Protein AF-A0A5N7WF19-F1 (afdb_monomer_lite)

Sequence (72 aa):
MSTTTAIRAAASTPAMGTPDPIQLHADAHNALSMAVFYLRQPAANVPGARRKAIQALTALRGLSLALEGSAI

Foldseek 3Di:
DDDPPPPPPPPPDPPPDQPDLVVLQVLLVVLQVQLVVQCPDPPRPNVSSVVSNVSNVVSVVSNVVSVVVVVD

Radius of gyration: 14.92 Å; chains: 1; bounding box: 28×13×57 Å

pLDDT: mean 78.03, std 18.61, range [35.34, 95.38]

Secondary structure (DSSP, 8-state):
---------------SSS--HHHHHHHHHHHHHHHHHHHTSSS--HHHHHHHHHHHHHHHHHHHHHHHHT--

Structure (mmCIF, N/CA/C/O backbone):
data_AF-A0A5N7WF19-F1
#
_entry.id   AF-A0A5N7WF19-F1
#
loop_
_atom_site.group_PDB
_atom_site.id
_atom_site.type_symbol
_atom_site.label_atom_id
_atom_site.label_alt_id
_atom_site.label_comp_id
_atom_site.label_asym_id
_atom_site.label_entity_id
_atom_site.label_seq_id
_atom_site.pdbx_PDB_ins_code
_atom_site.Cartn_x
_atom_site.Cartn_y
_atom_site.Cartn_z
_atom_site.occupancy
_atom_site.B_iso_or_equiv
_atom_site.auth_seq_id
_atom_site.auth_comp_id
_atom_site.auth_asym_id
_atom_site.auth_atom_id
_atom_site.pdbx_PDB_model_num
ATOM 1 N N . MET A 1 1 ? 13.924 2.614 32.894 1.00 40.34 1 MET A N 1
ATOM 2 C CA . MET A 1 1 ? 14.719 2.911 31.684 1.00 40.34 1 MET A CA 1
ATOM 3 C C . MET A 1 1 ? 14.236 1.973 30.587 1.00 40.34 1 MET A C 1
ATOM 5 O O . MET A 1 1 ? 14.645 0.823 30.580 1.00 40.34 1 MET A O 1
ATOM 9 N N . SER A 1 2 ? 13.289 2.405 29.752 1.00 35.34 2 SER A N 1
ATOM 10 C CA . SER A 1 2 ? 12.684 1.539 28.728 1.00 35.34 2 SER A CA 1
ATOM 11 C C . SER A 1 2 ? 13.302 1.851 27.372 1.00 35.34 2 SER A C 1
ATOM 13 O O . SER A 1 2 ? 13.184 2.966 26.868 1.00 35.34 2 SER A O 1
ATOM 15 N N . THR A 1 3 ? 14.003 0.875 26.810 1.00 42.94 3 THR A N 1
ATOM 16 C CA . THR A 1 3 ? 14.623 0.934 25.491 1.00 42.94 3 THR A CA 1
ATOM 17 C C . THR A 1 3 ? 13.550 0.783 24.413 1.00 42.94 3 THR A C 1
ATOM 19 O O . THR A 1 3 ? 13.065 -0.309 24.132 1.00 42.94 3 THR A O 1
ATOM 22 N N . THR A 1 4 ? 13.159 1.895 23.792 1.00 48.78 4 THR A N 1
ATOM 23 C CA . THR A 1 4 ? 12.373 1.872 22.553 1.00 48.78 4 THR A CA 1
ATOM 24 C C . THR A 1 4 ? 13.270 1.347 21.436 1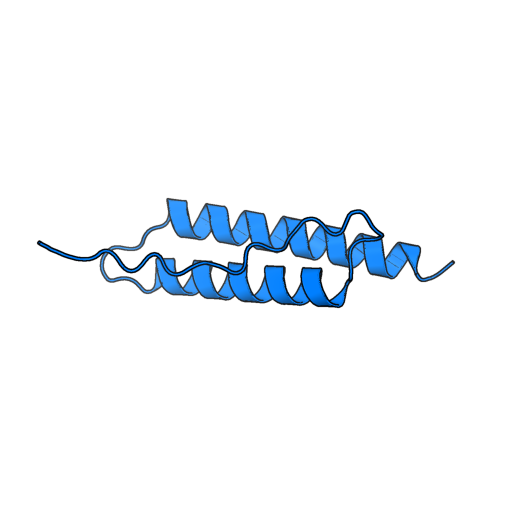.00 48.78 4 THR A C 1
ATOM 26 O O . THR A 1 4 ? 14.050 2.095 20.849 1.00 48.78 4 THR A O 1
ATOM 29 N N . THR A 1 5 ? 13.180 0.050 21.147 1.00 51.09 5 THR A N 1
ATOM 30 C CA . THR A 1 5 ? 13.757 -0.542 19.938 1.00 51.09 5 THR A CA 1
ATOM 31 C C . THR A 1 5 ? 13.040 0.071 18.741 1.00 51.09 5 THR A C 1
ATOM 33 O O . THR A 1 5 ? 11.928 -0.321 18.389 1.00 51.09 5 THR A O 1
ATOM 36 N N . ALA A 1 6 ? 13.655 1.085 18.136 1.00 53.41 6 ALA A N 1
ATOM 37 C CA . ALA A 1 6 ? 13.217 1.614 16.859 1.00 53.41 6 ALA A CA 1
ATOM 38 C C . ALA A 1 6 ? 13.336 0.485 15.830 1.00 53.41 6 ALA A C 1
ATOM 40 O O . ALA A 1 6 ? 14.434 0.118 15.411 1.00 53.41 6 ALA A O 1
ATOM 41 N N . ILE A 1 7 ? 12.196 -0.088 15.447 1.00 52.69 7 ILE A N 1
ATOM 42 C CA . ILE A 1 7 ? 12.075 -0.930 14.261 1.00 52.69 7 ILE A CA 1
ATOM 43 C C . ILE A 1 7 ? 12.489 -0.039 13.097 1.00 52.69 7 ILE A C 1
ATOM 45 O O . ILE A 1 7 ? 11.732 0.824 12.648 1.00 52.69 7 ILE A O 1
ATOM 49 N N . ARG A 1 8 ? 13.744 -0.184 12.674 1.00 48.81 8 ARG A N 1
ATOM 50 C CA . ARG A 1 8 ? 14.263 0.412 11.453 1.00 48.81 8 ARG A CA 1
ATOM 51 C C . ARG A 1 8 ? 13.444 -0.203 10.324 1.00 48.81 8 ARG A C 1
ATOM 53 O O . ARG A 1 8 ? 13.774 -1.275 9.831 1.00 48.81 8 ARG A O 1
ATOM 60 N N . ALA A 1 9 ? 12.342 0.453 9.956 1.00 51.59 9 ALA A N 1
ATOM 61 C CA . ALA A 1 9 ? 11.768 0.284 8.634 1.00 51.59 9 ALA A CA 1
ATOM 62 C C . ALA A 1 9 ? 12.942 0.458 7.674 1.00 51.59 9 ALA A C 1
ATOM 64 O O . ALA A 1 9 ? 13.677 1.440 7.823 1.00 51.59 9 ALA A O 1
ATOM 65 N N . ALA A 1 10 ? 13.183 -0.537 6.817 1.00 49.69 10 ALA A N 1
ATOM 66 C CA . ALA A 1 10 ? 14.244 -0.488 5.826 1.00 49.69 10 ALA A CA 1
ATOM 67 C C . ALA A 1 10 ? 14.205 0.904 5.194 1.00 49.69 10 ALA A C 1
ATOM 69 O O . ALA A 1 10 ? 13.212 1.293 4.582 1.00 49.69 10 ALA A O 1
ATOM 70 N N . ALA A 1 11 ? 15.221 1.711 5.493 1.00 50.00 11 ALA A N 1
ATOM 71 C CA . ALA A 1 11 ? 15.389 2.965 4.805 1.00 50.00 11 ALA A CA 1
ATOM 72 C C . ALA A 1 11 ? 15.794 2.531 3.407 1.00 50.00 11 ALA A C 1
ATOM 74 O O . ALA A 1 11 ? 16.939 2.123 3.218 1.00 50.00 11 ALA A O 1
ATOM 75 N N . SER A 1 12 ? 14.835 2.518 2.481 1.00 54.09 12 SER A N 1
ATOM 76 C CA . SER A 1 12 ? 15.099 2.404 1.056 1.00 54.09 12 SER A CA 1
ATOM 77 C C . SER A 1 12 ? 16.002 3.593 0.747 1.00 54.09 12 SER A C 1
ATOM 79 O O . SER A 1 12 ? 15.549 4.733 0.641 1.00 54.09 12 SER A O 1
ATOM 81 N N . THR A 1 13 ? 17.316 3.367 0.784 1.00 51.50 13 THR A N 1
ATOM 82 C CA . THR A 1 13 ? 18.299 4.361 0.371 1.00 51.50 13 THR A CA 1
ATOM 83 C C . THR A 1 13 ? 17.868 4.804 -1.013 1.00 51.50 13 THR A C 1
ATOM 85 O O . THR A 1 13 ? 17.601 3.921 -1.833 1.00 51.50 13 THR A O 1
ATOM 88 N N . PRO A 1 14 ? 17.749 6.112 -1.293 1.00 51.62 14 PRO A N 1
ATOM 89 C CA . PRO A 1 14 ? 17.420 6.541 -2.635 1.00 51.62 14 PRO A CA 1
ATOM 90 C C . PRO A 1 14 ? 18.581 6.076 -3.507 1.00 51.62 14 PRO A C 1
ATOM 92 O O . PRO A 1 14 ? 19.675 6.637 -3.451 1.00 51.62 14 PRO A O 1
ATOM 95 N N . ALA A 1 15 ? 18.377 4.987 -4.246 1.00 53.59 15 ALA A N 1
ATOM 96 C CA . ALA A 1 15 ? 19.274 4.633 -5.317 1.00 53.59 15 ALA A CA 1
ATOM 97 C C . ALA A 1 15 ? 19.254 5.850 -6.245 1.00 53.59 15 ALA A C 1
ATOM 99 O O . ALA A 1 15 ? 18.210 6.195 -6.795 1.00 53.59 15 ALA A O 1
ATOM 100 N N . MET A 1 16 ? 20.377 6.566 -6.341 1.00 50.53 16 MET A N 1
ATOM 101 C CA . MET A 1 16 ? 20.605 7.565 -7.386 1.00 50.53 16 MET A CA 1
ATOM 102 C C . MET A 1 16 ? 20.720 6.821 -8.723 1.00 50.53 16 MET A C 1
ATOM 104 O O . MET A 1 16 ? 21.803 6.667 -9.276 1.00 50.53 16 MET A O 1
ATOM 108 N N . GLY A 1 17 ? 19.602 6.273 -9.185 1.00 62.06 17 GLY A N 1
ATOM 109 C CA . GLY A 1 17 ? 19.478 5.406 -10.344 1.00 62.06 17 GLY A CA 1
ATOM 110 C C . GLY A 1 17 ? 18.007 5.099 -10.606 1.00 62.06 17 GLY A C 1
ATOM 111 O O . GLY A 1 17 ? 17.159 5.346 -9.746 1.00 62.06 17 GLY A O 1
ATOM 112 N N . THR A 1 18 ? 17.708 4.610 -11.811 1.00 61.81 18 THR A N 1
ATOM 113 C CA . THR A 1 18 ? 16.360 4.216 -12.240 1.00 61.81 18 THR A CA 1
ATOM 114 C C . THR A 1 18 ? 15.654 3.447 -11.118 1.00 61.81 18 THR A C 1
ATOM 116 O O . THR A 1 18 ? 16.241 2.490 -10.609 1.00 61.81 18 THR A O 1
ATOM 119 N N . PRO A 1 19 ? 14.443 3.861 -10.696 1.00 66.38 19 PRO A N 1
ATOM 120 C CA . PRO A 1 19 ? 13.723 3.194 -9.621 1.00 66.38 19 PRO A CA 1
ATOM 121 C C . PRO A 1 19 ? 13.608 1.694 -9.899 1.00 66.38 19 PRO A C 1
ATOM 123 O O . PRO A 1 19 ? 13.004 1.296 -10.894 1.00 66.38 19 PRO A O 1
ATOM 126 N N . ASP A 1 20 ? 14.209 0.872 -9.038 1.00 80.38 20 ASP A N 1
ATOM 127 C CA . ASP A 1 20 ? 14.172 -0.579 -9.194 1.00 80.38 20 ASP A CA 1
ATOM 128 C C . ASP A 1 20 ? 12.727 -1.066 -8.971 1.00 80.38 20 ASP A C 1
ATOM 130 O O . ASP A 1 20 ? 12.184 -0.883 -7.870 1.00 80.38 20 ASP A O 1
ATOM 134 N N . PRO A 1 21 ? 12.077 -1.678 -9.980 1.00 84.19 21 PRO A N 1
ATOM 135 C CA . PRO A 1 21 ? 10.713 -2.178 -9.845 1.00 84.19 21 PRO A CA 1
ATOM 136 C C . PRO A 1 21 ? 10.575 -3.200 -8.705 1.00 84.19 21 PRO A C 1
ATOM 138 O O . PRO A 1 21 ? 9.519 -3.274 -8.076 1.00 84.19 21 PRO A O 1
ATOM 141 N N . ILE A 1 22 ? 11.636 -3.945 -8.372 1.00 87.94 22 ILE A N 1
ATOM 142 C CA . ILE A 1 22 ? 11.623 -4.904 -7.260 1.00 87.94 22 ILE A CA 1
ATOM 143 C C . ILE A 1 22 ? 11.491 -4.165 -5.922 1.00 87.94 22 ILE A C 1
ATOM 145 O O . ILE A 1 22 ? 10.654 -4.533 -5.092 1.00 87.94 22 ILE A O 1
ATOM 149 N N . GLN A 1 23 ? 12.263 -3.092 -5.724 1.00 86.62 23 GLN A N 1
ATOM 150 C CA . GLN A 1 23 ? 12.193 -2.267 -4.512 1.00 86.62 23 GLN A CA 1
ATOM 151 C C . GLN A 1 23 ? 10.833 -1.577 -4.389 1.00 86.62 23 GLN A C 1
ATOM 153 O O . GLN A 1 23 ? 10.222 -1.599 -3.323 1.00 86.62 23 GLN A O 1
ATOM 158 N N . LEU A 1 24 ? 10.309 -1.037 -5.493 1.00 88.25 24 LEU A N 1
ATOM 159 C CA . LEU A 1 24 ? 8.997 -0.385 -5.518 1.00 88.25 24 LEU A CA 1
ATOM 160 C C . LEU A 1 24 ? 7.859 -1.353 -5.168 1.00 88.25 24 LEU A C 1
ATOM 162 O O . LEU A 1 24 ? 6.937 -0.995 -4.431 1.00 88.25 24 LEU A O 1
ATOM 166 N N . HIS A 1 25 ? 7.933 -2.594 -5.653 1.00 89.00 25 HIS A N 1
ATOM 167 C CA . HIS A 1 25 ? 6.980 -3.633 -5.283 1.00 89.00 25 HIS A CA 1
ATOM 168 C C . HIS A 1 25 ? 7.076 -3.994 -3.791 1.00 89.00 25 HIS A C 1
ATOM 170 O O . HIS A 1 25 ? 6.053 -4.068 -3.102 1.00 89.00 25 HIS A O 1
ATOM 176 N N . ALA A 1 26 ? 8.295 -4.171 -3.269 1.00 91.00 26 ALA A N 1
ATOM 177 C CA . ALA A 1 26 ? 8.524 -4.466 -1.856 1.00 91.00 26 ALA A CA 1
ATOM 178 C C . ALA A 1 26 ? 8.008 -3.340 -0.939 1.00 91.00 26 ALA A C 1
ATOM 180 O O . ALA A 1 26 ? 7.335 -3.611 0.062 1.00 91.00 26 ALA A O 1
ATOM 181 N N . ASP A 1 27 ? 8.247 -2.082 -1.314 1.00 88.50 27 ASP A N 1
ATOM 182 C CA . ASP A 1 27 ? 7.778 -0.903 -0.585 1.00 88.50 27 ASP A CA 1
ATOM 183 C C . ASP A 1 27 ? 6.246 -0.827 -0.554 1.00 88.50 27 ASP A C 1
ATOM 185 O O . ASP A 1 27 ? 5.659 -0.595 0.510 1.00 88.50 27 ASP A O 1
ATOM 189 N N . ALA A 1 28 ? 5.581 -1.094 -1.684 1.00 91.75 28 ALA A N 1
ATOM 190 C CA . ALA A 1 28 ? 4.123 -1.151 -1.753 1.00 91.75 28 ALA A CA 1
ATOM 191 C C . ALA A 1 28 ? 3.546 -2.227 -0.818 1.00 91.75 28 ALA A C 1
ATOM 193 O O . ALA A 1 28 ? 2.624 -1.954 -0.040 1.00 91.75 28 ALA A O 1
ATOM 194 N N . HIS A 1 29 ? 4.119 -3.433 -0.844 1.00 94.31 29 HIS A N 1
ATOM 195 C CA . HIS A 1 29 ? 3.675 -4.549 -0.010 1.00 94.31 29 HIS A CA 1
ATOM 196 C C . HIS A 1 29 ? 3.878 -4.275 1.490 1.00 94.31 29 HIS A C 1
ATOM 198 O O . HIS A 1 29 ? 2.977 -4.499 2.308 1.00 94.31 29 HIS A O 1
ATOM 204 N N . ASN A 1 30 ? 5.043 -3.744 1.867 1.00 92.38 30 ASN A N 1
ATOM 205 C CA . ASN A 1 30 ? 5.349 -3.377 3.248 1.00 92.38 30 ASN A CA 1
ATOM 206 C C . ASN A 1 30 ? 4.397 -2.286 3.763 1.00 92.38 30 ASN A C 1
ATOM 208 O O . ASN A 1 30 ? 3.837 -2.391 4.857 1.00 92.38 30 ASN A O 1
ATOM 212 N N . ALA A 1 31 ? 4.159 -1.252 2.955 1.00 92.75 31 ALA A N 1
ATOM 213 C CA . ALA A 1 31 ? 3.264 -0.165 3.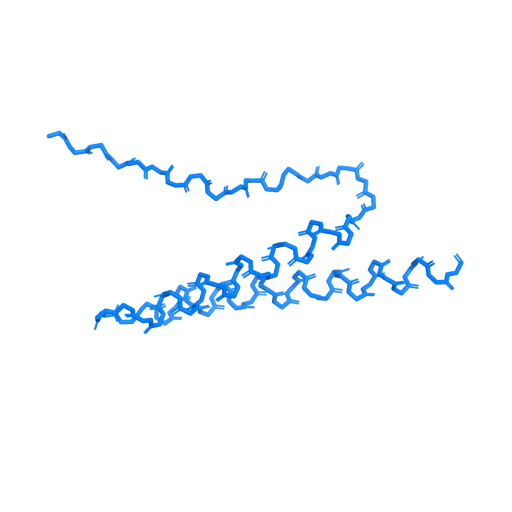317 1.00 92.75 31 ALA A CA 1
ATOM 214 C C . ALA A 1 31 ? 1.808 -0.646 3.494 1.00 92.75 31 ALA A C 1
ATOM 216 O O . ALA A 1 31 ? 1.169 -0.281 4.482 1.00 92.75 31 ALA A O 1
ATOM 217 N N . LEU A 1 32 ? 1.303 -1.532 2.629 1.00 93.62 32 LEU A N 1
ATOM 218 C CA . LEU A 1 32 ? -0.025 -2.146 2.791 1.00 93.62 32 LEU A CA 1
ATOM 219 C C . LEU A 1 32 ? -0.122 -3.011 4.050 1.00 93.62 32 LEU A C 1
ATOM 221 O O . LEU A 1 32 ? -1.083 -2.888 4.811 1.00 93.62 32 LEU A O 1
ATOM 225 N N . SER A 1 33 ? 0.896 -3.831 4.311 1.00 94.88 33 SER A N 1
ATOM 226 C CA . SER A 1 33 ? 0.958 -4.667 5.515 1.00 94.88 33 SER A CA 1
ATOM 227 C C . SER A 1 33 ? 0.894 -3.814 6.787 1.00 94.88 33 SER A C 1
ATOM 229 O O . SER A 1 33 ? 0.154 -4.130 7.719 1.00 94.88 33 SER A O 1
ATOM 231 N N . MET A 1 34 ? 1.595 -2.675 6.800 1.00 92.25 34 MET A N 1
ATOM 232 C CA . MET A 1 34 ? 1.540 -1.706 7.898 1.00 92.25 34 MET A CA 1
ATOM 233 C C . MET A 1 34 ? 0.189 -0.999 8.014 1.00 92.25 34 MET A C 1
ATOM 235 O O . MET A 1 34 ? -0.280 -0.771 9.128 1.00 92.25 34 MET A O 1
ATOM 239 N N . ALA A 1 35 ? -0.467 -0.679 6.897 1.00 92.62 35 ALA A N 1
ATOM 240 C CA . ALA A 1 35 ? -1.805 -0.097 6.926 1.00 92.62 35 ALA A CA 1
ATOM 241 C C . ALA A 1 35 ? -2.821 -1.060 7.559 1.00 92.62 35 ALA A C 1
ATOM 243 O O . ALA A 1 35 ? -3.557 -0.670 8.465 1.00 92.62 35 ALA A O 1
ATOM 244 N N . VAL A 1 36 ? -2.804 -2.331 7.149 1.00 94.81 36 VAL A N 1
ATOM 245 C CA . VAL A 1 36 ? -3.659 -3.380 7.723 1.00 94.81 36 VAL A CA 1
ATOM 246 C C . VAL A 1 36 ? -3.334 -3.603 9.197 1.00 94.81 36 VAL A C 1
ATOM 248 O O . VAL A 1 36 ? -4.243 -3.691 10.020 1.00 94.81 36 VAL A O 1
ATOM 251 N N . PHE A 1 37 ? -2.051 -3.642 9.557 1.00 93.44 37 PHE A N 1
ATOM 252 C CA . PHE A 1 37 ? -1.631 -3.757 10.949 1.00 93.44 37 PHE A CA 1
ATOM 253 C C . PHE A 1 37 ? -2.199 -2.623 11.814 1.00 93.44 37 PHE A C 1
ATOM 255 O O . PHE A 1 37 ? -2.768 -2.897 12.868 1.00 93.44 37 PHE A O 1
ATOM 262 N N . TYR A 1 38 ? -2.122 -1.367 11.361 1.00 91.69 38 TYR A N 1
ATOM 263 C CA . TYR A 1 38 ? -2.673 -0.226 12.099 1.00 91.69 38 TYR A CA 1
ATOM 264 C C . TYR A 1 38 ? -4.196 -0.273 12.268 1.00 91.69 38 TYR A C 1
ATOM 266 O O . TYR A 1 38 ? -4.702 0.209 13.282 1.00 91.69 38 TYR A O 1
ATOM 274 N N . LEU A 1 39 ? -4.921 -0.861 11.314 1.00 92.50 39 LEU A N 1
ATOM 275 C CA . LEU A 1 39 ? -6.373 -1.042 11.402 1.00 92.50 39 LEU A CA 1
ATOM 276 C C . LEU A 1 39 ? -6.781 -2.172 12.353 1.00 92.50 39 LEU A C 1
ATOM 278 O O . LEU A 1 39 ? -7.865 -2.123 12.921 1.00 92.50 39 LEU A O 1
ATOM 282 N N . ARG A 1 40 ? -5.921 -3.180 12.541 1.00 93.44 40 ARG A N 1
ATOM 283 C CA . ARG A 1 40 ? -6.186 -4.342 13.411 1.00 93.44 40 ARG A CA 1
ATOM 284 C C . ARG A 1 40 ? -5.852 -4.090 14.883 1.00 93.44 40 ARG A C 1
ATOM 286 O O . ARG A 1 40 ? -6.041 -4.984 15.703 1.00 93.44 40 ARG A O 1
ATOM 293 N N . GLN A 1 41 ? -5.340 -2.908 15.226 1.00 91.00 41 GLN A N 1
ATOM 294 C CA . GLN A 1 41 ? -5.053 -2.555 16.615 1.00 91.00 41 GLN A CA 1
ATOM 295 C C . GLN A 1 41 ? -6.348 -2.288 17.399 1.00 91.00 41 GLN A C 1
ATOM 297 O O . GLN A 1 41 ? -7.283 -1.722 16.833 1.00 91.00 41 GLN A O 1
ATOM 302 N N . PRO A 1 42 ? -6.396 -2.620 18.706 1.00 83.19 42 PRO A N 1
ATOM 303 C CA . PRO A 1 42 ? -7.578 -2.409 19.550 1.00 83.19 42 PRO A CA 1
ATOM 304 C C . PRO A 1 42 ? -8.086 -0.959 19.555 1.00 83.19 42 PRO A C 1
ATOM 306 O O . PRO A 1 42 ? -9.286 -0.719 19.612 1.00 83.19 42 PRO A O 1
ATOM 309 N N . ALA A 1 43 ? -7.169 0.005 19.447 1.00 87.31 43 ALA A N 1
ATOM 310 C CA . ALA A 1 43 ? -7.465 1.393 19.119 1.00 87.31 43 ALA A CA 1
ATOM 311 C C . ALA A 1 43 ? -6.903 1.681 17.721 1.00 87.31 43 ALA A C 1
ATOM 313 O O . ALA A 1 43 ? -5.708 1.936 17.562 1.00 87.31 43 ALA A O 1
ATOM 314 N N . ALA A 1 44 ? -7.754 1.580 16.700 1.00 84.12 44 ALA A N 1
ATOM 315 C CA . ALA A 1 44 ? -7.320 1.675 15.312 1.00 84.12 44 ALA A CA 1
ATOM 316 C C . ALA A 1 44 ? -6.635 3.023 15.021 1.00 84.12 44 ALA A C 1
ATOM 318 O O . ALA A 1 44 ? -7.232 4.095 15.150 1.00 84.12 44 ALA A O 1
ATOM 319 N N . ASN A 1 45 ? -5.385 2.977 14.555 1.00 90.62 45 ASN A N 1
ATOM 320 C CA . ASN A 1 45 ? -4.646 4.170 14.145 1.00 90.62 45 ASN A CA 1
ATOM 321 C C . ASN A 1 45 ? -4.989 4.525 12.692 1.00 90.62 45 ASN A C 1
ATOM 323 O O . ASN A 1 45 ? -4.184 4.345 11.775 1.00 90.62 45 ASN A O 1
ATOM 327 N N . VAL A 1 46 ? -6.206 5.031 12.480 1.00 91.88 46 VAL A N 1
ATOM 328 C CA . VAL A 1 46 ? -6.725 5.396 11.150 1.00 91.88 46 VAL A CA 1
ATOM 329 C C . VAL A 1 46 ? -5.827 6.415 10.425 1.00 91.88 46 VAL A C 1
ATOM 331 O O . VAL A 1 46 ? -5.528 6.202 9.245 1.00 91.88 46 VAL A O 1
ATOM 334 N N . PRO A 1 47 ? -5.306 7.481 11.075 1.00 93.06 47 PRO A N 1
ATOM 335 C CA . PRO A 1 47 ? -4.390 8.408 10.410 1.00 93.06 47 PRO A CA 1
ATOM 336 C C . PRO A 1 47 ? -3.077 7.743 9.969 1.00 93.06 47 PRO A C 1
ATOM 338 O O . PRO A 1 47 ? -2.571 8.033 8.883 1.00 93.06 47 PRO A O 1
ATOM 341 N N . GLY A 1 48 ? -2.520 6.847 10.792 1.00 89.25 48 GLY A N 1
ATOM 342 C CA . GLY A 1 48 ? -1.320 6.069 10.471 1.00 89.25 48 GLY A CA 1
ATOM 343 C C . GLY A 1 48 ? -1.544 5.104 9.311 1.00 89.25 48 GLY A C 1
ATOM 344 O O . GLY A 1 48 ? -0.741 5.074 8.377 1.00 89.25 48 GLY A O 1
ATOM 345 N N . ALA A 1 49 ? -2.674 4.393 9.326 1.00 91.94 49 ALA A N 1
ATOM 346 C CA . ALA A 1 49 ? -3.085 3.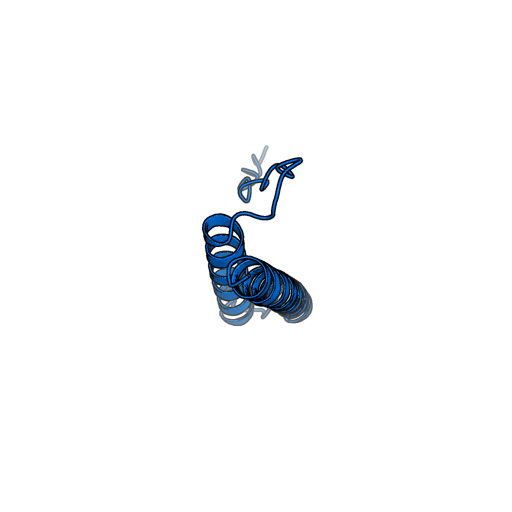503 8.248 1.00 91.94 49 ALA A CA 1
ATOM 347 C C . ALA A 1 49 ? -3.238 4.256 6.919 1.00 91.94 49 ALA A C 1
ATOM 349 O O . ALA A 1 49 ? -2.689 3.829 5.905 1.00 91.94 49 ALA A O 1
ATOM 350 N N . ARG A 1 50 ? -3.890 5.428 6.931 1.00 93.88 50 ARG A N 1
ATOM 351 C CA . ARG A 1 50 ? -4.052 6.274 5.738 1.00 93.88 50 ARG A CA 1
ATOM 352 C C . ARG A 1 50 ? -2.709 6.694 5.143 1.00 93.88 50 ARG A C 1
ATOM 354 O O . ARG A 1 50 ? -2.525 6.592 3.935 1.00 93.88 50 ARG A O 1
ATOM 361 N N . ARG A 1 51 ? -1.759 7.148 5.969 1.00 93.31 51 ARG A N 1
ATOM 362 C CA . ARG A 1 51 ? -0.420 7.535 5.485 1.00 93.31 51 ARG A CA 1
ATOM 363 C C . ARG A 1 51 ? 0.303 6.362 4.830 1.00 93.31 51 ARG A C 1
ATOM 365 O O . ARG A 1 51 ? 0.908 6.538 3.778 1.00 93.31 51 ARG A O 1
ATOM 372 N N . LYS A 1 52 ? 0.212 5.169 5.422 1.00 91.75 52 LYS A N 1
ATOM 373 C CA . LYS A 1 52 ? 0.798 3.953 4.852 1.00 91.75 52 LYS A CA 1
ATOM 374 C C . LYS A 1 52 ? 0.118 3.523 3.552 1.00 91.75 52 LYS A C 1
ATOM 376 O O . LYS A 1 52 ? 0.815 3.186 2.604 1.00 91.75 52 LYS A O 1
ATOM 381 N N . ALA A 1 53 ? -1.202 3.649 3.448 1.00 92.62 53 ALA A N 1
ATOM 382 C CA . ALA A 1 53 ? -1.909 3.416 2.192 1.00 92.62 53 ALA A CA 1
ATOM 383 C C . ALA A 1 53 ? -1.464 4.389 1.084 1.00 92.62 53 ALA A C 1
ATOM 385 O O . ALA A 1 53 ? -1.212 3.963 -0.038 1.00 92.62 53 ALA A O 1
ATOM 386 N N . ILE A 1 54 ? -1.289 5.679 1.399 1.00 95.38 54 ILE A N 1
ATOM 387 C CA . ILE A 1 54 ? -0.771 6.667 0.437 1.00 95.38 54 ILE A CA 1
ATOM 388 C C . ILE A 1 54 ? 0.656 6.306 -0.001 1.00 95.38 54 ILE A C 1
ATOM 390 O O . ILE A 1 54 ? 0.945 6.344 -1.191 1.00 95.38 54 ILE A O 1
ATOM 394 N N . GLN A 1 55 ? 1.530 5.902 0.930 1.00 91.88 55 GLN A N 1
ATOM 395 C CA . GLN A 1 55 ? 2.882 5.435 0.589 1.00 91.88 55 GLN A CA 1
ATOM 396 C C . GLN A 1 55 ? 2.849 4.247 -0.383 1.00 91.88 55 GLN A C 1
ATOM 398 O O . GLN A 1 55 ? 3.587 4.252 -1.365 1.00 91.88 55 GLN A O 1
ATOM 403 N N . ALA A 1 56 ? 1.958 3.277 -0.157 1.00 92.19 56 ALA A N 1
ATOM 404 C CA . ALA A 1 56 ? 1.794 2.145 -1.063 1.00 92.19 56 ALA A CA 1
ATOM 405 C C . ALA A 1 56 ? 1.321 2.578 -2.457 1.00 92.19 56 ALA A C 1
ATOM 407 O O . ALA A 1 56 ? 1.868 2.124 -3.456 1.00 92.19 56 ALA A O 1
ATOM 408 N N . LEU A 1 57 ? 0.343 3.486 -2.536 1.00 93.62 57 LEU A N 1
ATOM 409 C CA . LEU A 1 57 ? -0.164 4.003 -3.812 1.00 93.62 57 LEU A CA 1
ATOM 410 C C . LEU A 1 57 ? 0.923 4.734 -4.607 1.00 93.62 57 LEU A C 1
ATOM 412 O O . LEU A 1 57 ? 1.036 4.534 -5.815 1.00 93.62 57 LEU A O 1
ATOM 416 N N . THR A 1 58 ? 1.754 5.536 -3.942 1.00 92.69 58 THR A N 1
ATOM 417 C CA . THR A 1 58 ? 2.887 6.206 -4.591 1.00 92.69 58 THR A CA 1
ATOM 418 C C . THR A 1 58 ? 3.916 5.198 -5.105 1.00 92.69 58 THR A C 1
ATOM 420 O O . THR A 1 58 ? 4.378 5.335 -6.237 1.00 92.69 58 THR A O 1
ATOM 423 N N . ALA A 1 59 ? 4.235 4.160 -4.324 1.00 90.06 59 ALA A N 1
ATOM 424 C CA . ALA A 1 59 ? 5.151 3.098 -4.744 1.00 90.06 59 ALA A CA 1
ATOM 425 C C . ALA A 1 59 ? 4.606 2.306 -5.946 1.00 90.06 59 ALA A C 1
ATOM 427 O O . ALA A 1 59 ? 5.332 2.076 -6.909 1.00 90.06 59 ALA A O 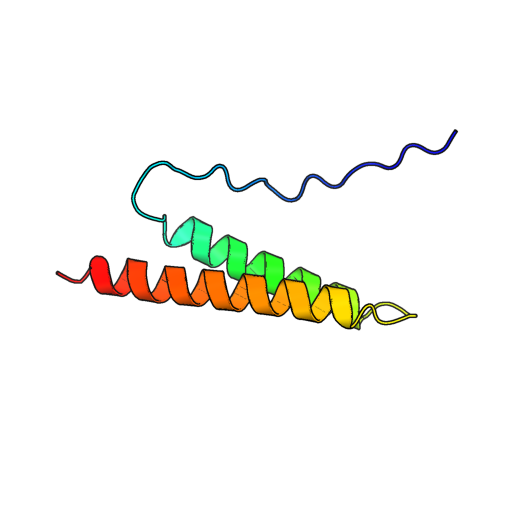1
ATOM 428 N N . LEU A 1 60 ? 3.307 1.979 -5.953 1.00 91.94 60 LEU A N 1
ATOM 429 C CA . LEU A 1 60 ? 2.639 1.339 -7.092 1.00 91.94 60 LEU A CA 1
ATOM 430 C C . LEU A 1 60 ? 2.636 2.228 -8.338 1.00 91.94 60 LEU A C 1
ATOM 432 O O . LEU A 1 60 ? 2.839 1.734 -9.446 1.00 91.94 60 LEU A O 1
ATOM 436 N N . ARG A 1 61 ? 2.443 3.544 -8.179 1.00 91.00 61 ARG A N 1
ATOM 437 C CA . ARG A 1 61 ? 2.545 4.476 -9.307 1.00 91.00 61 ARG A CA 1
ATOM 438 C C . ARG A 1 61 ? 3.967 4.515 -9.862 1.00 91.00 61 ARG A C 1
ATOM 440 O O . ARG A 1 61 ? 4.126 4.479 -11.077 1.00 91.00 61 ARG A O 1
ATOM 447 N N . GLY A 1 62 ? 4.976 4.544 -8.991 1.00 87.75 62 GLY A N 1
ATOM 448 C CA . GLY A 1 62 ? 6.379 4.426 -9.387 1.00 87.75 62 GLY A CA 1
ATOM 449 C C . GLY A 1 62 ? 6.664 3.116 -10.124 1.00 87.75 62 GLY A C 1
ATOM 450 O O . GLY A 1 62 ? 7.331 3.136 -11.151 1.00 87.75 62 GLY A O 1
ATOM 451 N N . LEU A 1 63 ? 6.096 2.001 -9.653 1.00 89.00 63 LEU A N 1
ATOM 452 C CA . LEU A 1 63 ? 6.231 0.685 -10.282 1.00 89.00 63 LEU A CA 1
ATOM 453 C C . LEU A 1 63 ? 5.628 0.659 -11.690 1.00 89.00 63 LEU A C 1
ATOM 455 O O . LEU A 1 63 ? 6.285 0.190 -12.612 1.00 89.00 63 LEU A O 1
ATOM 459 N N . SER A 1 64 ? 4.419 1.204 -11.868 1.00 88.88 64 SER A N 1
ATOM 460 C CA . SER A 1 64 ? 3.773 1.333 -13.186 1.00 88.88 64 SER A CA 1
ATOM 461 C C . SER A 1 64 ? 4.680 2.072 -14.167 1.00 88.88 64 SER A C 1
ATOM 463 O O . SER A 1 64 ? 4.955 1.576 -15.251 1.00 88.88 64 SER A O 1
ATOM 465 N N . LEU A 1 65 ? 5.223 3.218 -13.744 1.00 88.06 65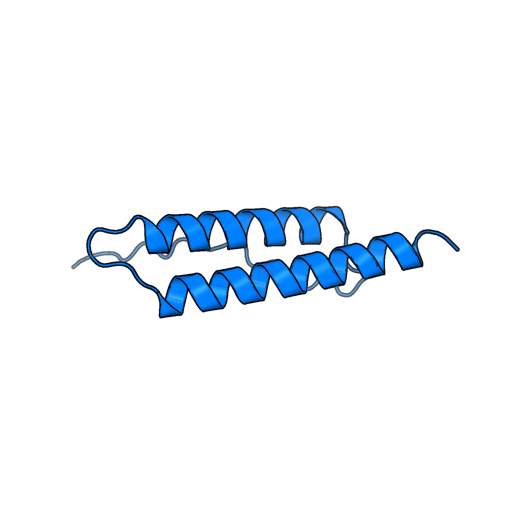 LEU A N 1
ATOM 466 C CA . LEU A 1 65 ? 6.100 4.041 -14.575 1.00 88.06 65 LEU A CA 1
ATOM 467 C C . LEU A 1 65 ? 7.435 3.348 -14.888 1.00 88.06 65 LEU A C 1
ATOM 469 O O . LEU A 1 65 ? 7.925 3.459 -16.007 1.00 88.06 65 LEU A O 1
ATOM 473 N N . ALA A 1 66 ? 8.019 2.627 -13.927 1.00 84.50 66 ALA A N 1
ATOM 474 C CA . ALA A 1 66 ? 9.254 1.871 -14.137 1.00 84.50 66 ALA A CA 1
ATOM 475 C C . ALA A 1 66 ? 9.062 0.717 -15.137 1.00 84.50 66 ALA A C 1
ATOM 477 O O . ALA A 1 66 ? 9.936 0.463 -15.961 1.00 84.50 66 ALA A O 1
ATOM 478 N N . LEU A 1 67 ? 7.907 0.045 -15.096 1.00 84.38 67 LEU A N 1
ATOM 479 C CA . LEU A 1 67 ? 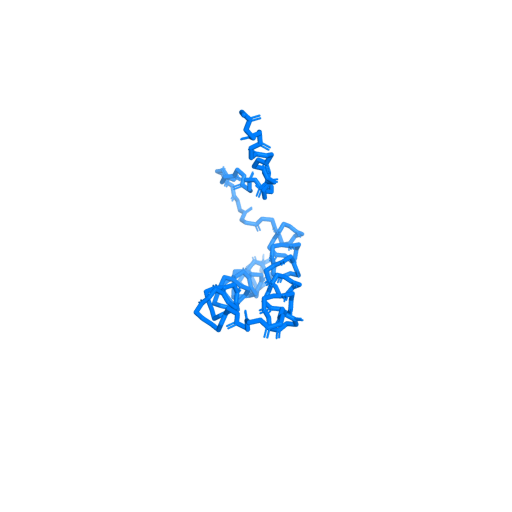7.561 -1.024 -16.035 1.00 84.38 67 LEU A CA 1
ATOM 480 C C . LEU A 1 67 ? 7.229 -0.475 -17.431 1.00 84.38 67 LEU A C 1
ATOM 482 O O . LEU A 1 67 ? 7.694 -1.024 -18.424 1.00 84.38 67 LEU A O 1
ATOM 486 N N . GLU A 1 68 ? 6.475 0.624 -17.512 1.00 83.62 68 GLU A N 1
ATOM 487 C CA . GLU A 1 68 ? 6.145 1.308 -18.772 1.00 83.62 68 GLU A CA 1
ATOM 488 C C . GLU A 1 68 ? 7.402 1.868 -19.460 1.00 83.62 68 GLU A C 1
ATOM 490 O O . GLU A 1 68 ? 7.560 1.724 -20.669 1.00 83.62 68 GLU A O 1
ATOM 495 N N . GLY A 1 69 ? 8.334 2.447 -18.695 1.00 64.81 69 GLY A N 1
ATOM 496 C CA . GLY A 1 69 ? 9.619 2.932 -19.208 1.00 64.81 69 GLY A CA 1
ATOM 497 C C . GLY A 1 69 ? 10.610 1.826 -19.590 1.00 64.81 69 GLY A C 1
ATOM 498 O O . GLY A 1 69 ? 11.570 2.101 -20.299 1.00 64.81 69 GLY A O 1
ATOM 499 N N . SER A 1 70 ? 10.378 0.583 -19.152 1.00 55.84 70 SER A N 1
ATOM 500 C CA . SER A 1 70 ? 11.158 -0.595 -19.558 1.00 55.84 70 SER A CA 1
ATOM 501 C C . SER A 1 70 ? 10.669 -1.216 -20.875 1.00 55.84 70 SER A C 1
ATOM 503 O O . SER A 1 70 ? 11.316 -2.134 -21.376 1.00 55.84 70 SER A O 1
ATOM 505 N N . ALA A 1 71 ? 9.524 -0.774 -21.410 1.00 52.53 71 ALA A N 1
ATOM 506 C CA . ALA A 1 71 ? 8.885 -1.345 -22.598 1.00 52.53 71 ALA A CA 1
ATOM 507 C C . ALA A 1 71 ? 9.250 -0.632 -23.921 1.00 52.53 71 ALA A C 1
ATOM 509 O O . ALA A 1 71 ? 8.603 -0.882 -24.939 1.00 52.53 71 ALA A O 1
ATOM 510 N N . ILE A 1 72 ? 10.265 0.239 -23.913 1.00 43.25 72 ILE A N 1
ATOM 511 C CA . ILE A 1 72 ? 10.766 0.998 -25.073 1.00 43.25 72 ILE A CA 1
ATOM 512 C C . ILE A 1 72 ? 12.251 0.745 -25.316 1.00 43.25 72 ILE A C 1
ATOM 514 O O . ILE A 1 72 ? 13.021 0.755 -24.331 1.00 43.25 72 ILE A O 1
#